Protein AF-A0A1H7H1G5-F1 (afdb_monomer)

Solvent-accessible surface area (backbone atoms only — not comparable to full-atom values): 7512 Å² total; per-residue (Å²): 141,80,84,81,82,81,81,78,81,77,78,74,80,77,71,72,77,59,73,49,78,44,81,43,98,86,69,32,36,38,40,36,40,59,45,79,79,44,77,37,79,93,79,33,33,37,31,31,43,36,41,40,36,36,30,47,89,89,38,82,76,48,77,49,80,44,82,47,77,47,74,65,71,54,74,68,54,49,49,51,52,43,46,74,77,41,35,37,82,74,43,68,20,21,70,87,36,86,90,32,69,72,86,60,93,87,57,50,78,43,81,47,67,43,82,49,78,77,83,128

Structure (mmCIF, N/CA/C/O backbone):
data_AF-A0A1H7H1G5-F1
#
_entry.id   AF-A0A1H7H1G5-F1
#
loop_
_atom_site.group_PDB
_atom_site.id
_atom_site.type_symbol
_atom_site.label_atom_id
_atom_site.label_alt_id
_atom_site.label_comp_id
_atom_site.label_asym_id
_atom_site.label_entity_id
_atom_site.label_seq_id
_atom_site.pdbx_PDB_ins_code
_atom_site.Cartn_x
_atom_site.Cartn_y
_atom_site.Cartn_z
_atom_site.occupancy
_atom_site.B_iso_or_equiv
_atom_site.auth_seq_id
_atom_site.auth_comp_id
_atom_site.auth_asym_id
_atom_site.auth_atom_id
_atom_site.pdbx_PDB_model_num
ATOM 1 N N . MET A 1 1 ? 44.758 -15.026 23.149 1.00 35.44 1 MET A N 1
ATOM 2 C CA . MET A 1 1 ? 43.564 -15.691 22.587 1.00 35.44 1 MET A CA 1
ATOM 3 C C . MET A 1 1 ? 42.361 -14.881 23.023 1.00 35.44 1 MET A C 1
ATOM 5 O O . MET A 1 1 ? 41.906 -15.026 24.146 1.00 35.44 1 MET A O 1
ATOM 9 N N . SER A 1 2 ? 41.948 -13.935 22.190 1.00 31.39 2 SER A N 1
ATOM 10 C CA . SER A 1 2 ? 40.874 -12.982 22.473 1.00 31.39 2 SER A CA 1
ATOM 11 C C . SER A 1 2 ? 39.742 -13.291 21.501 1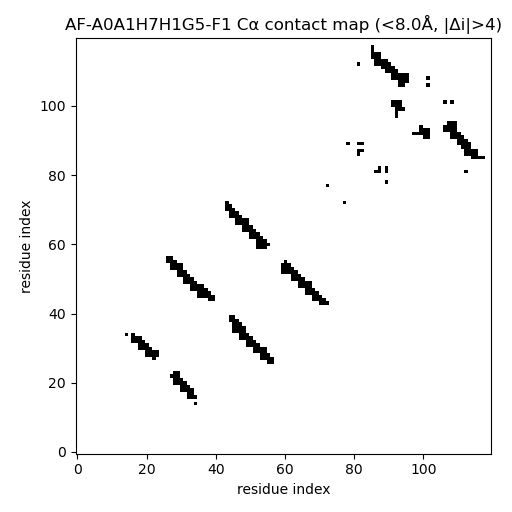.00 31.39 2 SER A C 1
ATOM 13 O O . SER A 1 2 ? 39.915 -13.134 20.295 1.00 31.39 2 SER A O 1
ATOM 15 N N . CYS A 1 3 ? 38.618 -13.794 22.011 1.00 28.00 3 CYS A N 1
ATOM 16 C CA . CYS A 1 3 ? 37.405 -13.965 21.217 1.00 28.00 3 CYS A CA 1
ATOM 17 C C . CYS A 1 3 ? 36.921 -12.592 20.729 1.00 28.00 3 CYS A C 1
ATOM 19 O O . CYS A 1 3 ? 36.768 -11.695 21.561 1.00 28.00 3 CYS A O 1
ATOM 21 N N . PRO A 1 4 ? 36.635 -12.400 19.433 1.00 39.47 4 PRO A N 1
ATOM 22 C CA . PRO A 1 4 ? 35.903 -11.227 19.001 1.00 39.47 4 PRO A CA 1
ATOM 23 C C . PRO A 1 4 ? 34.413 -11.483 19.248 1.00 39.47 4 PRO A C 1
ATOM 25 O O . PRO A 1 4 ? 33.820 -12.393 18.670 1.00 39.47 4 PRO A O 1
ATOM 28 N N . CYS A 1 5 ? 33.801 -10.694 20.132 1.00 32.78 5 CYS A N 1
ATOM 29 C CA . CYS A 1 5 ? 32.349 -10.634 20.245 1.00 32.78 5 CYS A CA 1
ATOM 30 C C . CYS A 1 5 ? 31.785 -10.082 18.930 1.00 32.78 5 CYS A C 1
ATOM 32 O O . CYS A 1 5 ? 31.988 -8.916 18.597 1.00 32.78 5 CYS A O 1
ATOM 34 N N . SER A 1 6 ? 31.079 -10.923 18.181 1.00 36.69 6 SER A N 1
ATOM 35 C CA . SER A 1 6 ? 30.256 -10.511 17.050 1.00 36.69 6 SER A CA 1
ATOM 36 C C . SER A 1 6 ? 29.114 -9.631 17.557 1.00 36.69 6 SER A C 1
ATOM 38 O O . SER A 1 6 ? 28.189 -10.118 18.210 1.00 36.69 6 SER A O 1
ATOM 40 N N . VAL A 1 7 ? 29.177 -8.332 17.271 1.00 36.03 7 VAL A N 1
ATOM 41 C CA . VAL A 1 7 ? 28.057 -7.412 17.485 1.00 36.03 7 VAL A CA 1
ATOM 42 C C . VAL A 1 7 ? 27.013 -7.713 16.412 1.00 36.03 7 VAL A C 1
ATOM 44 O O . VAL A 1 7 ? 27.157 -7.308 15.263 1.00 36.03 7 VAL A O 1
ATOM 47 N N . SER A 1 8 ? 25.971 -8.460 16.778 1.00 34.75 8 SER A N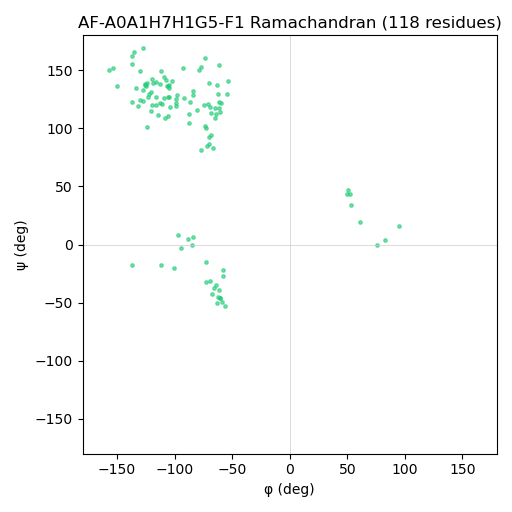 1
ATOM 48 C CA . SER A 1 8 ? 24.750 -8.527 15.977 1.00 34.75 8 SER A CA 1
ATOM 49 C C . SER A 1 8 ? 24.008 -7.206 16.154 1.00 34.75 8 SER A C 1
ATOM 51 O O . SER A 1 8 ? 23.404 -6.955 17.198 1.00 34.75 8 SER A O 1
ATOM 53 N N . SER A 1 9 ? 24.098 -6.319 15.165 1.00 31.91 9 SER A N 1
ATOM 54 C CA . SER A 1 9 ? 23.274 -5.115 15.122 1.00 31.91 9 SER A CA 1
ATOM 55 C C . SER A 1 9 ? 21.866 -5.490 14.661 1.00 31.91 9 SER A C 1
ATOM 57 O O . SER A 1 9 ? 21.513 -5.312 13.495 1.00 31.91 9 SER A O 1
ATOM 59 N N . ASN A 1 10 ? 21.042 -5.994 15.580 1.00 34.50 10 ASN A N 1
ATOM 60 C CA . ASN A 1 10 ? 19.597 -5.891 15.413 1.00 34.50 10 ASN A CA 1
ATOM 61 C C . ASN A 1 10 ? 19.242 -4.415 15.599 1.00 34.50 10 ASN A C 1
ATOM 63 O O . ASN A 1 10 ? 19.047 -3.948 16.719 1.00 34.50 10 ASN A O 1
ATOM 67 N N . VAL A 1 11 ? 19.207 -3.665 14.497 1.00 33.62 11 VAL A N 1
ATOM 68 C CA . VAL A 1 11 ? 18.595 -2.336 14.482 1.00 33.62 11 VAL A CA 1
ATOM 69 C C . VAL A 1 11 ? 17.090 -2.559 14.563 1.00 33.62 11 VAL A C 1
ATOM 71 O O . VAL A 1 11 ? 16.391 -2.649 13.559 1.00 33.62 11 VAL A O 1
ATOM 74 N N . SER A 1 12 ? 16.586 -2.707 15.783 1.00 34.78 12 SER A N 1
ATOM 75 C CA . SER A 1 12 ? 15.171 -2.542 16.065 1.00 34.78 12 SER A CA 1
ATOM 76 C C . SER A 1 12 ? 14.848 -1.066 15.867 1.00 34.78 12 SER A C 1
ATOM 78 O O . SER A 1 12 ? 15.019 -0.246 16.768 1.00 34.78 12 SER A O 1
ATOM 80 N N . VAL A 1 13 ? 14.393 -0.713 14.664 1.00 43.69 13 VAL A N 1
ATOM 81 C CA . VAL A 1 13 ? 13.712 0.562 14.430 1.00 43.69 13 VAL A CA 1
ATOM 82 C C . VAL A 1 13 ? 12.398 0.487 15.204 1.00 43.69 13 VAL A C 1
ATOM 84 O O . VAL A 1 13 ? 11.365 0.086 14.678 1.00 43.69 13 VAL A O 1
ATOM 87 N N . GLN A 1 14 ? 12.442 0.786 16.502 1.00 41.84 14 GLN A N 1
ATOM 88 C CA . GLN A 1 14 ? 11.240 1.024 17.287 1.00 41.84 14 GLN A CA 1
ATOM 89 C C . GLN A 1 14 ? 10.664 2.356 16.813 1.00 41.84 14 GLN A C 1
ATOM 91 O O . GLN A 1 14 ? 10.986 3.418 17.339 1.00 41.84 14 GLN A O 1
ATOM 96 N N . SER A 1 15 ? 9.848 2.308 15.762 1.00 48.28 15 SER A N 1
ATOM 97 C CA . SER A 1 15 ? 8.984 3.424 15.403 1.00 48.28 15 SER A CA 1
ATOM 98 C C . SER A 1 15 ? 8.028 3.667 16.570 1.00 48.28 15 SER A C 1
ATOM 100 O O . SER A 1 15 ? 7.318 2.747 16.982 1.00 48.28 15 SER A O 1
ATOM 102 N N . LEU A 1 16 ? 8.024 4.885 17.117 1.00 46.31 16 LEU A N 1
ATOM 103 C CA . LEU A 1 16 ? 7.015 5.307 18.089 1.00 46.31 16 LEU A CA 1
ATOM 104 C C . LEU A 1 16 ? 5.617 5.069 17.492 1.00 46.31 16 LEU A C 1
ATOM 106 O O . LEU A 1 16 ? 5.445 5.294 16.289 1.00 46.31 16 LEU A O 1
ATOM 110 N N . PRO A 1 17 ? 4.629 4.616 18.285 1.00 53.34 17 PRO A N 1
ATOM 111 C CA . PRO A 1 17 ? 3.282 4.411 17.779 1.00 53.34 17 PRO A CA 1
ATOM 112 C C . PRO A 1 17 ? 2.749 5.754 17.277 1.00 53.34 17 PRO A C 1
ATOM 114 O O . PRO A 1 17 ? 2.606 6.717 18.032 1.00 53.34 17 PRO A O 1
ATOM 117 N N . HIS A 1 18 ? 2.538 5.837 15.967 1.00 57.25 18 HIS A N 1
ATOM 118 C CA . HIS A 1 18 ? 1.947 6.999 15.331 1.00 57.25 18 HIS A CA 1
ATOM 119 C C . HIS A 1 18 ? 0.435 6.806 15.359 1.00 57.25 18 HIS A C 1
ATOM 121 O O . HIS A 1 18 ? -0.103 5.976 14.626 1.00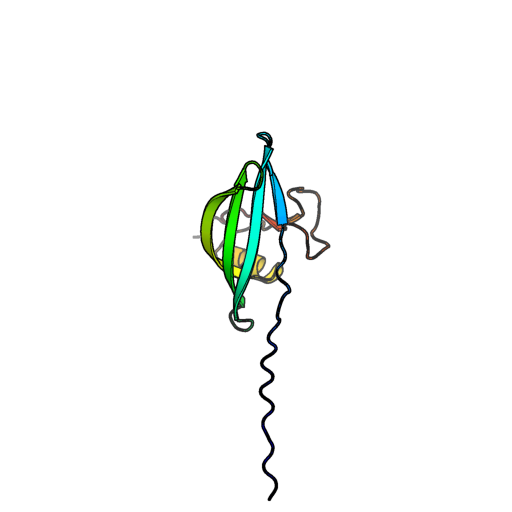 57.25 18 HIS A O 1
ATOM 127 N N . TRP A 1 19 ? -0.217 7.531 16.260 1.00 68.31 19 TRP A N 1
ATOM 128 C CA . TRP A 1 19 ? -1.666 7.565 16.378 1.00 68.31 19 TRP A CA 1
ATOM 129 C C . TRP A 1 19 ? -2.194 8.633 15.435 1.00 68.31 19 TRP A C 1
ATOM 131 O O . TRP A 1 19 ? -1.787 9.791 15.530 1.00 68.31 19 TRP A O 1
ATOM 141 N N . ASN A 1 20 ? -3.079 8.237 14.527 1.00 81.00 20 ASN A N 1
ATOM 142 C CA . ASN A 1 20 ? -3.825 9.177 13.704 1.00 81.00 20 ASN A CA 1
ATOM 143 C C . ASN A 1 20 ? -5.290 9.152 14.110 1.00 81.00 20 ASN A C 1
ATOM 145 O O . ASN A 1 20 ? -5.944 8.112 14.000 1.00 81.00 20 ASN A O 1
ATOM 149 N N . ASP A 1 21 ? -5.783 10.314 14.526 1.00 89.12 21 ASP A N 1
ATOM 150 C CA . ASP A 1 21 ? -7.174 10.524 14.901 1.00 89.12 21 ASP A CA 1
ATOM 151 C C . ASP A 1 21 ? -7.918 11.159 13.727 1.00 89.12 21 ASP A C 1
ATOM 153 O O . ASP A 1 21 ? -7.565 12.236 13.243 1.00 89.12 21 ASP A O 1
ATOM 157 N N . ILE A 1 22 ? -8.969 10.490 13.268 1.00 92.69 22 ILE A N 1
ATOM 158 C CA . ILE A 1 22 ? -9.797 10.922 12.146 1.00 92.69 22 ILE A CA 1
ATOM 159 C C . ILE A 1 22 ? -11.200 11.199 12.671 1.00 92.69 22 ILE A C 1
ATOM 161 O O . ILE A 1 22 ? -11.870 10.308 13.193 1.00 92.69 22 ILE A O 1
ATOM 165 N N . GLN A 1 23 ? -11.653 12.438 12.505 1.00 94.38 23 GLN A N 1
ATOM 166 C CA . GLN A 1 23 ? -13.006 12.851 12.865 1.00 94.38 23 GLN A CA 1
ATOM 167 C C . GLN A 1 23 ? -13.976 12.525 11.729 1.00 94.38 23 GLN A C 1
ATOM 169 O O . GLN A 1 23 ? -13.744 12.897 10.576 1.00 94.38 23 GLN A O 1
ATOM 174 N N . LEU A 1 24 ? -15.071 11.838 12.049 1.00 93.81 24 LEU A N 1
ATOM 175 C CA . LEU A 1 24 ? -16.131 11.522 11.099 1.00 93.81 24 LEU A CA 1
ATOM 176 C C . LEU A 1 24 ? -17.239 12.589 11.136 1.00 93.81 24 LEU A C 1
ATOM 178 O O . LEU A 1 24 ? -17.502 13.171 12.191 1.00 93.81 24 LEU A O 1
ATOM 182 N N . PRO A 1 25 ? -17.970 12.815 10.025 1.00 94.56 25 PRO A N 1
ATOM 183 C CA . PRO A 1 25 ? -19.043 13.817 9.971 1.00 94.56 25 PRO A CA 1
ATOM 184 C C . PRO A 1 25 ? -20.171 13.617 10.993 1.00 94.56 25 PRO A C 1
ATOM 186 O O . PRO A 1 25 ? -20.899 14.553 11.304 1.00 94.56 25 PRO A O 1
ATOM 189 N N . ASN A 1 26 ? -20.339 12.398 11.507 1.00 93.25 26 ASN A N 1
ATOM 190 C CA . ASN A 1 26 ? -21.349 12.058 12.506 1.00 93.25 26 ASN A CA 1
ATOM 191 C C . ASN A 1 26 ? -20.872 12.252 13.962 1.00 93.25 26 ASN A C 1
ATOM 193 O O . ASN A 1 26 ? -21.605 11.883 14.876 1.00 93.25 26 ASN A O 1
ATOM 197 N N . GLY A 1 27 ? -19.666 12.792 14.180 1.00 93.50 27 GLY A N 1
ATOM 198 C CA . GLY A 1 27 ? -19.080 13.014 15.507 1.00 93.50 27 GLY A CA 1
ATOM 199 C C . GLY A 1 27 ? -18.388 11.792 16.120 1.00 93.50 27 GLY A C 1
ATOM 200 O O . GLY A 1 27 ? -17.932 11.862 17.260 1.00 93.50 27 GLY A O 1
ATOM 201 N N . ASP A 1 28 ? -18.305 10.675 15.391 1.00 96.31 28 ASP A N 1
ATOM 202 C CA . ASP A 1 28 ? -17.467 9.540 15.782 1.00 96.31 28 ASP A CA 1
ATOM 203 C C . ASP A 1 28 ? -15.983 9.843 15.475 1.00 96.31 28 ASP A C 1
ATOM 205 O O . ASP A 1 28 ? -15.669 10.557 14.521 1.00 96.31 28 ASP A O 1
ATOM 209 N N . THR A 1 29 ? -15.067 9.228 16.223 1.00 96.94 29 THR A N 1
ATOM 210 C CA . THR A 1 29 ? -13.616 9.286 15.965 1.00 96.94 29 THR A CA 1
ATOM 211 C C . THR A 1 29 ? -13.115 7.909 15.551 1.00 96.94 29 THR A C 1
ATOM 213 O O . THR A 1 29 ? -13.489 6.911 16.162 1.00 96.94 29 THR A O 1
ATOM 216 N N . ILE A 1 30 ? -12.239 7.837 14.552 1.00 96.25 30 ILE A N 1
ATOM 217 C CA . ILE A 1 30 ? -11.423 6.649 14.287 1.00 96.25 30 ILE A CA 1
ATOM 218 C C . ILE A 1 30 ? -10.000 6.937 14.748 1.00 96.25 30 ILE A C 1
ATOM 220 O O . ILE A 1 30 ? -9.419 7.927 14.316 1.00 96.25 30 ILE A O 1
ATOM 224 N N . THR A 1 31 ? -9.439 6.071 15.585 1.00 95.94 31 THR A N 1
ATOM 225 C CA . THR A 1 31 ? -8.005 6.068 15.881 1.00 95.94 31 THR A CA 1
ATOM 226 C C . THR A 1 31 ? -7.352 4.898 15.154 1.00 95.94 31 THR A C 1
ATOM 228 O O . THR A 1 31 ? -7.906 3.798 15.082 1.00 95.94 31 THR A O 1
ATOM 231 N N . MET A 1 32 ? -6.188 5.145 14.561 1.00 95.25 32 MET A N 1
ATOM 232 C CA . MET A 1 32 ? -5.392 4.123 13.886 1.00 95.25 32 MET A CA 1
ATOM 233 C C . MET A 1 32 ? -4.002 4.065 14.510 1.00 95.25 32 MET A C 1
ATOM 235 O O . MET A 1 32 ? -3.317 5.082 14.590 1.00 95.25 32 MET A O 1
ATOM 239 N N . GLU A 1 33 ? -3.574 2.860 14.872 1.00 94.88 33 GLU A N 1
ATOM 240 C CA . GLU A 1 33 ? -2.199 2.547 15.252 1.00 94.88 33 GLU A CA 1
ATOM 241 C C . GLU A 1 33 ? -1.639 1.503 14.280 1.00 94.88 33 GLU A C 1
ATOM 243 O O . GLU A 1 33 ? -2.328 0.551 13.913 1.00 94.88 33 GLU A O 1
ATOM 248 N N . SER A 1 34 ? -0.380 1.656 13.873 1.00 93.62 34 SER A N 1
ATOM 249 C CA . SER A 1 34 ? 0.327 0.662 13.064 1.00 93.62 34 SER A CA 1
ATOM 250 C C . SER A 1 34 ? 1.635 0.266 13.730 1.00 93.62 34 SER A C 1
ATOM 252 O O . SER A 1 34 ? 2.398 1.122 14.176 1.00 93.62 34 SER A O 1
ATOM 254 N N . LYS A 1 35 ? 1.925 -1.035 13.724 1.00 94.31 35 LYS A N 1
ATOM 255 C CA . LYS A 1 35 ? 3.185 -1.605 14.198 1.00 94.31 35 LYS A CA 1
ATOM 256 C C . LYS A 1 35 ? 3.788 -2.499 13.127 1.00 94.31 35 LYS A C 1
ATOM 258 O O . LYS A 1 35 ? 3.161 -3.471 12.716 1.00 94.31 35 LYS A O 1
ATOM 263 N N . ASP A 1 36 ? 5.017 -2.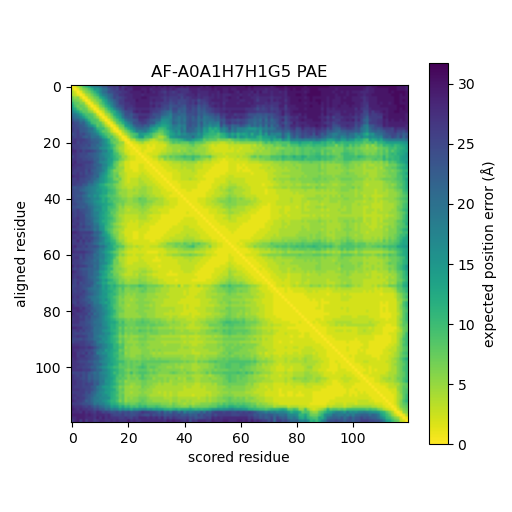213 12.715 1.00 95.19 36 ASP A N 1
ATOM 264 C CA . ASP A 1 36 ? 5.770 -3.118 11.848 1.00 95.19 36 ASP A CA 1
ATOM 265 C C . ASP A 1 36 ? 6.179 -4.360 12.664 1.00 95.19 36 ASP A C 1
ATOM 267 O O . ASP A 1 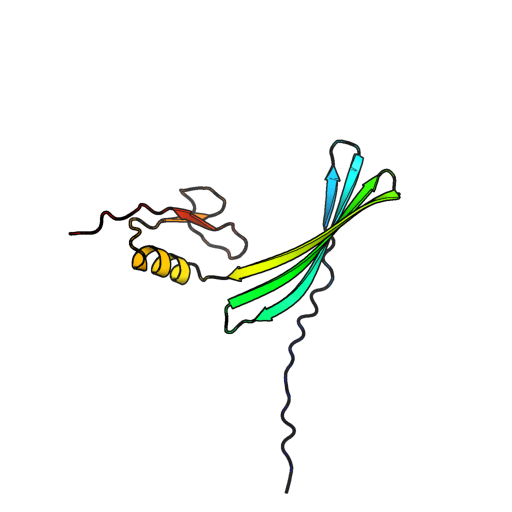36 ? 6.814 -4.254 13.717 1.00 95.19 36 ASP A O 1
ATOM 271 N N . ILE A 1 37 ? 5.745 -5.540 12.215 1.00 96.62 37 ILE A N 1
ATOM 272 C CA . ILE A 1 37 ? 6.046 -6.834 12.852 1.00 96.62 37 ILE A CA 1
ATOM 273 C C . ILE A 1 37 ? 7.167 -7.579 12.126 1.00 96.62 37 ILE A C 1
ATOM 275 O O . ILE A 1 37 ? 7.819 -8.433 12.720 1.00 96.62 37 ILE A O 1
ATOM 279 N N . GLU A 1 38 ? 7.418 -7.226 10.865 1.00 96.69 38 GLU A N 1
ATOM 280 C CA . GLU A 1 38 ? 8.503 -7.766 10.056 1.00 96.69 38 GLU A CA 1
ATOM 281 C C . GLU A 1 38 ? 8.972 -6.722 9.042 1.00 96.69 38 GLU A C 1
ATOM 283 O O . GLU A 1 38 ? 8.160 -6.065 8.389 1.00 96.69 38 GLU A O 1
ATOM 288 N N . VAL A 1 39 ? 10.288 -6.588 8.880 1.00 96.19 39 VAL A N 1
ATOM 289 C CA . VAL A 1 39 ? 10.904 -5.760 7.838 1.00 96.19 39 VAL A CA 1
ATOM 290 C C . VAL A 1 39 ? 12.060 -6.545 7.237 1.00 96.19 39 VAL A C 1
ATOM 292 O O . VAL A 1 39 ? 12.982 -6.944 7.948 1.00 96.19 39 VAL A O 1
ATOM 295 N N . ASN A 1 40 ? 12.024 -6.755 5.924 1.00 95.94 40 ASN A N 1
ATOM 296 C CA . ASN A 1 40 ? 13.056 -7.466 5.190 1.00 95.94 40 ASN A CA 1
ATOM 297 C C . ASN A 1 40 ? 13.602 -6.583 4.068 1.00 95.94 40 ASN A C 1
ATOM 299 O O . ASN A 1 40 ? 12.998 -6.448 3.004 1.00 95.94 40 ASN A O 1
ATOM 303 N N . MET A 1 41 ? 14.770 -5.990 4.313 1.00 92.25 41 MET A N 1
ATOM 304 C CA . MET A 1 41 ? 15.414 -5.081 3.362 1.00 92.25 41 MET A CA 1
ATOM 305 C C . MET A 1 41 ? 16.004 -5.815 2.154 1.00 92.25 41 MET A C 1
ATOM 307 O O . MET A 1 41 ? 15.991 -5.269 1.056 1.00 92.25 41 MET A O 1
ATOM 311 N N . LEU A 1 42 ? 16.484 -7.052 2.336 1.00 93.81 42 LEU A N 1
ATOM 312 C CA . LEU A 1 42 ? 17.068 -7.853 1.255 1.00 93.81 42 LEU A CA 1
ATOM 313 C C . LEU A 1 42 ? 16.007 -8.248 0.226 1.00 93.81 42 LEU A C 1
ATOM 315 O O . LEU A 1 42 ? 16.237 -8.178 -0.975 1.00 93.81 42 LEU A O 1
ATOM 319 N N . HIS A 1 43 ? 14.832 -8.643 0.711 1.00 94.06 43 HIS A N 1
ATOM 320 C CA . HIS A 1 43 ? 13.707 -9.033 -0.128 1.00 94.06 43 HIS A CA 1
ATOM 321 C C . HIS A 1 43 ? 12.691 -7.897 -0.335 1.00 94.06 43 HIS A C 1
ATOM 323 O O . HIS A 1 43 ? 11.640 -8.160 -0.912 1.00 94.06 43 HIS A O 1
ATOM 329 N N . GLN A 1 44 ? 12.994 -6.667 0.101 1.00 94.94 44 GLN A N 1
ATOM 330 C CA . GLN A 1 44 ? 12.219 -5.430 -0.095 1.00 94.94 44 GLN A CA 1
ATOM 331 C C . GLN A 1 44 ? 10.727 -5.520 0.276 1.00 94.94 44 GLN A C 1
ATOM 333 O O . GLN A 1 44 ? 9.854 -5.085 -0.478 1.00 94.94 44 GLN A O 1
ATOM 338 N N . TYR A 1 45 ? 10.403 -6.078 1.440 1.00 96.19 45 TYR A N 1
ATOM 339 C CA . TYR A 1 45 ? 9.029 -6.058 1.948 1.00 96.19 45 TYR A CA 1
ATOM 340 C C . TYR A 1 45 ? 8.967 -5.746 3.439 1.00 96.19 45 TYR A C 1
ATOM 342 O O . TYR A 1 45 ? 9.943 -5.898 4.176 1.00 96.19 45 TYR A O 1
ATOM 350 N N . LYS A 1 46 ? 7.779 -5.343 3.885 1.00 96.38 46 LYS A N 1
ATOM 351 C CA . LYS A 1 46 ? 7.431 -5.244 5.297 1.00 96.38 46 LYS A CA 1
ATOM 352 C C . LYS A 1 46 ? 6.040 -5.789 5.570 1.00 96.38 46 LYS A C 1
ATOM 354 O O . LYS A 1 46 ? 5.178 -5.788 4.691 1.00 96.38 46 LYS A O 1
ATOM 359 N N . VAL A 1 47 ? 5.824 -6.215 6.804 1.00 97.00 47 VAL A N 1
ATOM 360 C CA . VAL A 1 47 ? 4.524 -6.630 7.317 1.00 97.00 47 VAL A CA 1
ATOM 361 C C . VAL A 1 47 ? 4.202 -5.776 8.533 1.00 97.00 47 VAL A C 1
ATOM 363 O O . VAL A 1 47 ? 4.989 -5.693 9.477 1.00 97.00 47 VAL A O 1
ATOM 366 N N . SER A 1 48 ? 3.033 -5.151 8.506 1.00 96.25 48 SER A N 1
ATOM 367 C CA . SER A 1 48 ? 2.527 -4.277 9.557 1.00 96.25 48 SER A CA 1
ATOM 368 C C . SER A 1 48 ? 1.218 -4.834 10.109 1.00 96.25 48 SER A C 1
ATOM 370 O O . SER A 1 48 ? 0.387 -5.350 9.364 1.00 96.25 48 SER A O 1
ATOM 372 N N . LEU A 1 49 ? 1.021 -4.714 11.416 1.00 97.00 49 LEU A N 1
ATOM 373 C CA . LEU A 1 49 ? -0.258 -4.924 12.075 1.00 97.00 49 LEU A CA 1
ATOM 374 C C . LEU A 1 49 ? -0.895 -3.557 12.319 1.00 97.00 49 LEU A C 1
ATOM 376 O O . LEU A 1 49 ? -0.317 -2.723 13.017 1.00 97.00 49 LEU A O 1
ATOM 380 N N . ILE A 1 50 ? -2.063 -3.330 11.731 1.00 96.31 50 ILE A N 1
ATOM 381 C CA . ILE A 1 50 ? -2.814 -2.084 11.822 1.00 96.31 50 ILE A CA 1
ATOM 382 C C . ILE A 1 50 ? -4.050 -2.338 12.671 1.00 96.31 50 ILE A C 1
ATOM 384 O O . ILE A 1 50 ? -4.821 -3.257 12.401 1.00 96.31 50 ILE A O 1
ATOM 388 N N . ARG A 1 51 ? -4.228 -1.530 13.710 1.00 96.75 51 ARG A N 1
ATOM 389 C CA . ARG A 1 51 ? -5.379 -1.580 14.600 1.00 96.75 51 ARG A CA 1
ATOM 390 C C . ARG A 1 51 ? -6.198 -0.316 14.408 1.00 96.75 51 ARG A C 1
ATOM 392 O O . ARG A 1 51 ? -5.689 0.787 14.597 1.00 96.75 51 ARG A O 1
ATOM 399 N N . TYR A 1 52 ? -7.458 -0.501 14.048 1.00 96.75 52 TYR A N 1
ATOM 400 C CA . TYR A 1 52 ? -8.446 0.557 13.941 1.00 96.75 52 TYR A CA 1
ATOM 401 C C . TYR A 1 52 ? -9.393 0.476 15.125 1.00 96.75 52 TYR A C 1
ATOM 403 O O . TYR A 1 52 ? -9.892 -0.597 15.462 1.00 96.75 52 TYR A O 1
ATOM 411 N N . GLU A 1 53 ? -9.680 1.614 15.733 1.00 97.50 53 GLU A N 1
ATOM 412 C CA . GLU A 1 53 ? -10.668 1.730 16.794 1.00 97.50 53 GLU A CA 1
ATOM 413 C C . GLU A 1 53 ? -11.657 2.828 16.459 1.00 97.50 53 GLU A C 1
ATOM 415 O O . GLU A 1 53 ? -11.275 3.932 16.079 1.00 97.50 53 GLU A O 1
ATOM 420 N N . LYS A 1 54 ? -12.943 2.525 16.615 1.00 97.25 54 LYS A N 1
ATOM 421 C CA . LYS A 1 54 ? -14.018 3.489 16.431 1.00 97.25 54 LYS A CA 1
ATOM 422 C C . LYS A 1 54 ? -14.576 3.900 17.781 1.00 97.25 54 LYS A C 1
ATOM 424 O O . LYS A 1 54 ? -15.032 3.058 18.554 1.00 97.25 54 LYS A O 1
ATOM 429 N N . TRP A 1 55 ? -14.623 5.199 18.012 1.00 97.38 55 TRP A N 1
ATOM 430 C CA . TRP A 1 55 ? -15.080 5.821 19.241 1.00 97.38 55 TRP A CA 1
ATOM 431 C C . TRP A 1 55 ? -16.327 6.655 18.980 1.00 97.38 55 TRP A C 1
ATOM 433 O O . TRP A 1 55 ? -16.413 7.370 17.984 1.00 97.38 55 TRP A O 1
ATOM 443 N N . ARG A 1 56 ? -17.280 6.603 19.906 1.00 96.75 56 ARG A N 1
ATOM 444 C CA . ARG A 1 56 ? -18.471 7.453 19.921 1.00 96.75 56 ARG A CA 1
ATOM 445 C C . ARG A 1 56 ? -18.630 8.041 21.308 1.00 96.75 56 ARG A C 1
ATOM 447 O O . ARG A 1 56 ? -18.767 7.292 22.272 1.00 96.75 56 ARG A O 1
ATOM 454 N N . HIS A 1 57 ? -18.601 9.368 21.414 1.00 93.75 57 HIS A N 1
ATOM 455 C CA . HIS A 1 57 ? -18.711 10.075 22.697 1.00 93.75 57 HIS A CA 1
ATOM 456 C C . HIS A 1 57 ? -17.742 9.525 23.770 1.00 93.75 57 HIS A C 1
ATOM 458 O O . HIS A 1 57 ? -18.134 9.266 24.904 1.00 93.75 57 HIS A O 1
ATOM 464 N N . GLY A 1 58 ? -16.486 9.261 23.388 1.00 91.81 58 GLY A N 1
ATOM 465 C CA . GLY A 1 58 ? -15.457 8.708 24.283 1.00 91.81 58 GLY A CA 1
ATOM 466 C C . GLY A 1 58 ? -15.584 7.210 24.598 1.00 91.81 58 GLY A C 1
ATOM 467 O O . GLY A 1 58 ? -14.742 6.669 25.305 1.00 91.81 58 GLY A O 1
ATOM 468 N N . THR A 1 59 ? -16.595 6.521 24.063 1.00 96.75 59 THR A N 1
ATOM 469 C CA . THR A 1 59 ? -16.770 5.070 24.225 1.00 96.75 59 THR A CA 1
ATOM 470 C C . THR A 1 59 ? -16.234 4.334 23.004 1.00 96.75 59 THR A C 1
ATOM 472 O O . THR A 1 59 ? -16.623 4.653 21.880 1.00 96.75 59 THR A O 1
ATOM 475 N N . LEU A 1 60 ? -15.379 3.332 23.215 1.00 97.19 60 LEU A N 1
ATOM 476 C CA . LEU A 1 60 ?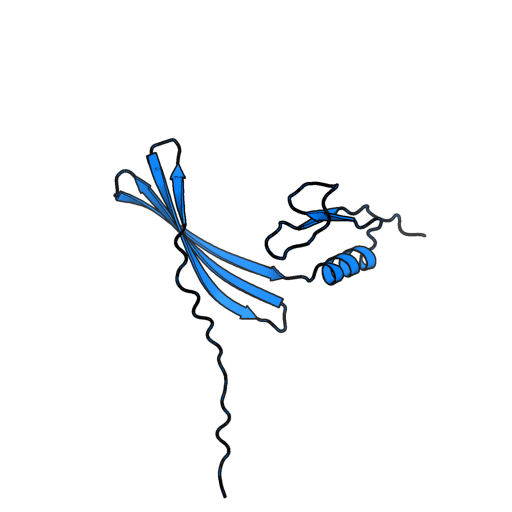 -14.937 2.415 22.164 1.00 97.19 60 LEU A CA 1
ATOM 477 C C . LEU A 1 60 ? -16.111 1.524 21.739 1.00 97.19 60 LEU A C 1
ATOM 479 O O . LEU A 1 60 ? -16.646 0.776 22.555 1.00 97.19 60 LEU A O 1
ATOM 483 N N . ILE A 1 61 ? -16.517 1.608 20.472 1.00 97.75 61 ILE A N 1
ATOM 484 C CA . ILE A 1 61 ? -17.671 0.869 19.934 1.00 97.75 61 ILE A CA 1
ATOM 485 C C . ILE A 1 61 ? -17.291 -0.217 18.926 1.00 97.75 61 ILE A C 1
ATOM 487 O O . ILE A 1 61 ? -18.111 -1.092 18.655 1.00 97.75 61 ILE A O 1
ATOM 491 N N . ALA A 1 62 ? -16.084 -0.173 18.357 1.00 97.81 62 ALA A N 1
ATOM 492 C CA . ALA A 1 62 ? -15.577 -1.223 17.478 1.00 97.81 62 ALA A CA 1
ATOM 493 C C . ALA A 1 62 ? -14.047 -1.216 17.422 1.00 97.81 62 ALA A C 1
ATOM 495 O O . ALA A 1 62 ? -13.428 -0.154 17.493 1.00 97.81 62 ALA A O 1
ATOM 496 N N . THR A 1 63 ? -13.471 -2.398 17.212 1.00 97.69 63 THR A N 1
ATOM 497 C CA . THR A 1 63 ? -12.042 -2.587 16.956 1.00 97.69 63 THR A CA 1
ATOM 498 C C . THR A 1 63 ? -11.868 -3.537 15.780 1.00 97.69 63 THR A C 1
ATOM 500 O O . THR A 1 63 ? -12.509 -4.586 15.732 1.00 97.69 63 THR A O 1
ATOM 503 N N . GLU A 1 64 ? -10.981 -3.184 14.858 1.00 97.62 64 GLU A N 1
ATOM 504 C CA . GLU A 1 64 ? -10.566 -4.031 13.745 1.00 97.62 64 GLU A CA 1
ATOM 505 C C . GLU A 1 64 ? -9.043 -4.163 13.743 1.00 97.62 64 GLU A C 1
ATOM 507 O O . GLU A 1 64 ? -8.320 -3.194 13.975 1.00 97.62 64 GLU A O 1
ATOM 512 N N . LEU A 1 65 ? -8.558 -5.379 13.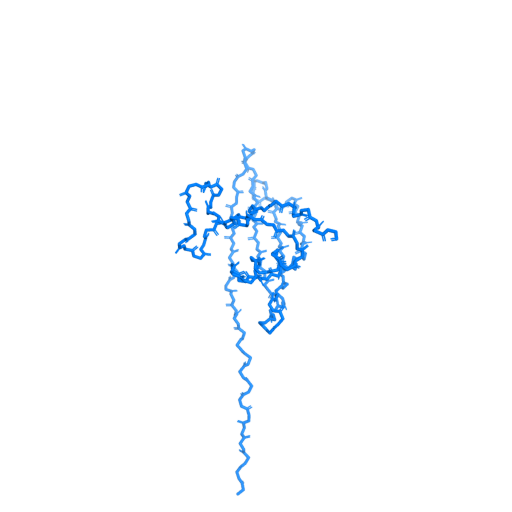498 1.00 97.00 65 LEU A N 1
ATOM 513 C CA . LEU A 1 65 ? -7.139 -5.682 13.406 1.00 97.00 65 LEU A CA 1
ATOM 514 C C . LEU A 1 65 ? -6.838 -6.242 12.018 1.00 97.00 65 LEU A C 1
ATOM 516 O O . LEU A 1 65 ? -7.362 -7.289 11.641 1.00 97.00 65 LEU A O 1
ATOM 520 N N . GLN A 1 66 ? -5.969 -5.561 11.283 1.00 96.88 66 GLN A N 1
ATOM 521 C CA . GLN A 1 66 ? -5.591 -5.908 9.923 1.00 96.88 66 GLN A CA 1
ATOM 522 C C . GLN A 1 66 ? -4.089 -6.172 9.843 1.00 96.88 66 GLN A C 1
ATOM 524 O O . GLN A 1 66 ? -3.276 -5.359 10.276 1.00 96.88 66 GLN A O 1
ATOM 529 N N . GLN A 1 67 ? -3.704 -7.284 9.222 1.00 96.56 67 GLN A N 1
ATOM 530 C CA . GLN A 1 67 ? -2.323 -7.513 8.810 1.00 96.56 67 GLN A CA 1
ATOM 531 C C . GLN A 1 67 ? -2.132 -7.017 7.373 1.00 96.56 67 GLN A C 1
ATOM 533 O O . GLN A 1 67 ? -2.859 -7.421 6.465 1.00 96.56 67 GLN A O 1
ATOM 538 N N . LEU A 1 68 ? -1.145 -6.150 7.162 1.00 96.19 68 LEU A N 1
ATOM 539 C CA . LEU A 1 68 ? -0.816 -5.563 5.869 1.00 96.19 68 LEU A CA 1
ATOM 540 C C . LEU A 1 68 ? 0.620 -5.923 5.480 1.00 96.19 68 LEU A C 1
ATOM 542 O O . LEU A 1 68 ? 1.568 -5.484 6.124 1.00 96.19 68 LEU A O 1
ATOM 546 N N . ALA A 1 69 ? 0.781 -6.690 4.402 1.00 95.94 69 ALA A N 1
ATOM 547 C CA . ALA A 1 69 ? 2.079 -6.952 3.787 1.00 95.94 69 ALA A CA 1
ATOM 548 C C . ALA A 1 69 ? 2.271 -6.031 2.574 1.00 95.94 69 ALA A C 1
ATOM 550 O O . ALA A 1 69 ? 1.431 -6.004 1.675 1.00 95.94 69 ALA A O 1
ATOM 551 N N . LEU A 1 70 ? 3.370 -5.279 2.547 1.00 94.88 70 LEU A N 1
ATOM 552 C CA . LEU A 1 70 ? 3.709 -4.357 1.464 1.00 94.88 70 LEU A CA 1
ATOM 553 C C . LEU A 1 70 ? 5.092 -4.668 0.913 1.00 94.88 70 LEU A C 1
ATOM 555 O O . LEU A 1 70 ? 6.046 -4.844 1.669 1.00 94.88 70 LEU A O 1
ATOM 559 N N . ARG A 1 71 ? 5.197 -4.662 -0.415 1.00 94.25 71 ARG A N 1
ATOM 560 C CA . ARG A 1 71 ? 6.466 -4.730 -1.135 1.00 94.25 71 ARG A CA 1
ATOM 561 C C . ARG A 1 71 ? 6.842 -3.344 -1.643 1.00 94.25 71 ARG A C 1
ATOM 563 O O . ARG A 1 71 ? 5.973 -2.595 -2.088 1.00 94.25 71 ARG A O 1
ATOM 570 N N . TRP A 1 72 ? 8.122 -3.011 -1.573 1.00 89.69 72 TRP A N 1
ATOM 571 C CA . TRP A 1 72 ? 8.657 -1.768 -2.114 1.00 89.69 72 TRP A CA 1
ATOM 572 C C . TRP A 1 72 ? 9.428 -2.057 -3.388 1.00 89.69 72 TRP A C 1
ATOM 574 O O . TRP A 1 72 ? 10.218 -2.994 -3.437 1.00 89.69 72 TRP A O 1
ATOM 584 N N . TYR A 1 73 ? 9.210 -1.220 -4.390 1.00 92.06 73 TYR A N 1
ATOM 585 C CA . TYR A 1 73 ? 9.988 -1.211 -5.616 1.00 92.06 73 TYR A CA 1
ATOM 586 C C . TYR A 1 73 ? 10.563 0.184 -5.804 1.00 92.06 73 TYR A C 1
ATOM 588 O O . TYR A 1 73 ? 9.874 1.181 -5.560 1.00 92.06 73 TYR A O 1
ATOM 596 N N . GLY A 1 74 ? 11.819 0.260 -6.241 1.00 91.88 74 GLY A N 1
ATOM 597 C CA . GLY A 1 74 ? 12.355 1.516 -6.754 1.00 91.88 74 GLY A CA 1
ATOM 598 C C . GLY A 1 74 ? 11.568 1.974 -7.987 1.00 91.88 74 GLY A C 1
ATOM 599 O O . GLY A 1 74 ? 10.996 1.152 -8.701 1.00 91.88 74 GLY A O 1
ATOM 600 N N . VAL A 1 75 ? 11.554 3.281 -8.269 1.00 94.00 75 VAL A N 1
ATOM 601 C CA . VAL A 1 75 ? 10.841 3.816 -9.446 1.00 94.00 75 VAL A CA 1
ATOM 602 C C . VAL A 1 75 ? 11.367 3.195 -10.740 1.00 94.00 75 VAL A C 1
ATOM 604 O O . VAL A 1 75 ? 10.590 2.661 -11.530 1.00 94.00 75 VAL A O 1
ATOM 607 N N . GLU A 1 76 ? 12.689 3.185 -10.910 1.00 94.88 76 GLU A N 1
ATOM 608 C CA . GLU A 1 76 ? 13.328 2.579 -12.083 1.00 94.88 76 GLU A CA 1
ATOM 609 C C . GLU A 1 76 ? 13.204 1.052 -12.092 1.00 94.88 76 GLU A C 1
ATOM 611 O O . GLU A 1 76 ? 13.075 0.446 -13.148 1.00 94.88 76 GLU A O 1
ATOM 616 N N . GLU A 1 77 ? 13.178 0.418 -10.919 1.00 95.06 77 GLU A N 1
ATOM 617 C CA . GLU A 1 77 ? 12.974 -1.028 -10.808 1.00 95.06 77 GLU A CA 1
ATOM 618 C C . GLU A 1 77 ? 11.591 -1.432 -11.328 1.00 95.06 77 GLU A C 1
ATOM 620 O O . GLU A 1 77 ? 11.483 -2.313 -12.179 1.00 95.06 77 GLU A O 1
ATOM 625 N N . LEU A 1 78 ? 10.533 -0.755 -10.871 1.00 95.56 78 LEU A N 1
ATOM 626 C CA . LEU A 1 78 ? 9.179 -1.042 -11.334 1.00 95.56 78 LEU A CA 1
ATOM 627 C C . LEU A 1 78 ? 9.004 -0.703 -12.821 1.00 95.56 78 LEU A C 1
ATOM 629 O O . LEU A 1 78 ? 8.349 -1.461 -13.535 1.00 95.56 78 LEU A O 1
ATOM 633 N N . ARG A 1 79 ? 9.629 0.381 -13.305 1.00 96.31 79 ARG A N 1
ATOM 634 C CA . ARG A 1 79 ? 9.682 0.714 -14.738 1.00 96.31 79 ARG A CA 1
ATOM 635 C C . ARG A 1 79 ? 10.276 -0.437 -15.552 1.00 96.31 79 ARG A C 1
ATOM 637 O O . ARG A 1 79 ? 9.627 -0.909 -16.481 1.00 96.31 79 ARG A O 1
ATOM 644 N N . MET A 1 80 ? 11.461 -0.919 -15.176 1.00 96.12 80 MET A N 1
ATOM 645 C CA . MET A 1 80 ? 12.129 -2.017 -15.881 1.00 96.12 80 MET A CA 1
ATOM 646 C C . MET A 1 80 ? 11.299 -3.303 -15.860 1.00 96.12 80 MET A C 1
ATOM 648 O O . MET A 1 80 ? 11.227 -3.997 -16.870 1.00 96.12 80 MET A O 1
ATOM 652 N N . ILE A 1 81 ? 10.634 -3.617 -14.742 1.00 95.81 81 ILE A N 1
ATOM 653 C CA . ILE A 1 81 ? 9.735 -4.778 -14.661 1.00 95.81 81 ILE A CA 1
ATOM 654 C C . ILE A 1 81 ? 8.592 -4.648 -15.674 1.00 95.81 81 ILE A C 1
ATOM 656 O O . ILE A 1 81 ? 8.308 -5.612 -16.384 1.00 95.81 81 ILE A O 1
ATOM 660 N N . LEU A 1 82 ? 7.949 -3.478 -15.761 1.00 95.94 82 LEU A N 1
ATOM 661 C CA . LEU A 1 82 ? 6.863 -3.229 -16.715 1.00 95.94 82 LEU A CA 1
ATOM 662 C C . LEU A 1 82 ? 7.339 -3.402 -18.163 1.00 95.94 82 LEU A C 1
ATOM 664 O O . LEU A 1 82 ? 6.686 -4.094 -18.945 1.00 95.94 82 LEU A O 1
ATOM 668 N N . GLU A 1 83 ? 8.494 -2.834 -18.501 1.00 95.25 83 GLU A N 1
ATOM 669 C CA . GLU A 1 83 ? 9.101 -2.970 -19.828 1.00 95.25 83 GLU A CA 1
ATOM 670 C C . GLU A 1 83 ? 9.439 -4.437 -20.143 1.00 95.25 83 GLU A C 1
ATOM 672 O O . GLU A 1 83 ? 9.085 -4.953 -21.204 1.00 95.25 83 GLU A O 1
ATOM 677 N N . GLN A 1 84 ? 10.042 -5.155 -19.191 1.00 95.69 84 GLN A N 1
ATOM 678 C CA . GLN A 1 84 ? 10.441 -6.553 -19.358 1.00 95.69 84 GLN A CA 1
ATOM 679 C C . GLN A 1 84 ? 9.248 -7.497 -19.569 1.00 95.69 84 GLN A C 1
ATOM 681 O O . GLN A 1 84 ? 9.362 -8.467 -20.320 1.00 95.69 84 GLN A O 1
ATOM 686 N N . ILE A 1 85 ? 8.101 -7.237 -18.934 1.00 95.19 85 ILE A N 1
ATOM 687 C CA . ILE A 1 85 ? 6.882 -8.044 -19.129 1.00 95.19 85 ILE A CA 1
ATOM 688 C C . ILE A 1 85 ? 6.062 -7.607 -20.358 1.00 95.19 85 ILE A C 1
ATOM 690 O O . ILE A 1 85 ? 4.978 -8.144 -20.594 1.00 95.19 85 ILE A O 1
ATOM 694 N N . GLY A 1 86 ? 6.581 -6.670 -21.161 1.00 95.25 86 GLY A N 1
ATOM 695 C CA . GLY A 1 86 ? 6.034 -6.293 -22.464 1.00 95.25 86 GLY A CA 1
ATOM 696 C C . GLY A 1 86 ? 5.097 -5.086 -22.455 1.00 95.25 86 GLY A C 1
ATOM 697 O O . GLY A 1 86 ? 4.356 -4.896 -23.422 1.00 95.25 86 GLY A O 1
ATOM 698 N N . PHE A 1 87 ? 5.088 -4.273 -21.396 1.00 97.00 87 PHE A N 1
ATOM 699 C CA . PHE A 1 87 ? 4.479 -2.947 -21.473 1.00 97.00 87 PHE A CA 1
ATOM 700 C C . PHE A 1 87 ? 5.413 -1.962 -22.180 1.00 97.00 87 PHE A C 1
ATOM 702 O O . PHE A 1 87 ? 6.633 -2.083 -22.132 1.00 97.00 87 PHE A O 1
ATOM 709 N N . ILE A 1 88 ? 4.816 -0.979 -22.842 1.00 95.88 88 ILE A N 1
ATOM 710 C CA . ILE A 1 88 ? 5.498 0.102 -23.552 1.00 95.88 88 ILE A CA 1
ATOM 711 C C . ILE A 1 88 ? 4.954 1.453 -23.082 1.00 95.88 88 ILE A C 1
ATOM 713 O O . ILE A 1 88 ? 3.939 1.510 -22.380 1.00 95.88 88 ILE A O 1
ATOM 717 N N . ASP A 1 89 ? 5.632 2.532 -23.480 1.00 95.62 89 ASP A N 1
ATOM 718 C CA . ASP A 1 89 ? 5.259 3.914 -23.156 1.00 95.62 89 ASP A CA 1
ATOM 719 C C . ASP A 1 89 ? 5.050 4.128 -21.647 1.00 95.62 89 ASP A C 1
ATOM 721 O O . ASP A 1 89 ? 4.074 4.738 -21.210 1.00 95.62 89 ASP A O 1
ATOM 725 N N . VAL A 1 90 ? 5.958 3.573 -20.833 1.00 96.06 90 VAL A N 1
ATOM 726 C CA . VAL A 1 90 ? 5.869 3.665 -19.373 1.00 96.06 90 VAL A CA 1
ATOM 727 C C . VAL A 1 90 ? 6.116 5.109 -18.936 1.00 96.06 90 VAL A C 1
ATOM 729 O O . VAL A 1 90 ? 7.229 5.634 -19.032 1.00 96.06 90 VAL A O 1
ATOM 732 N N . VAL A 1 91 ? 5.084 5.746 -18.397 1.00 96.50 91 VAL A N 1
ATOM 733 C CA . VAL A 1 91 ? 5.140 7.087 -17.811 1.00 96.50 91 VAL A CA 1
ATOM 734 C C . VAL A 1 91 ? 5.005 7.003 -16.299 1.00 96.50 91 VAL A C 1
ATOM 736 O O . VAL A 1 91 ? 4.275 6.166 -15.767 1.00 96.50 91 VAL A O 1
ATOM 739 N N . VAL A 1 92 ? 5.715 7.886 -15.600 1.00 97.12 92 VAL A N 1
ATOM 740 C CA . VAL A 1 92 ? 5.635 8.000 -14.144 1.00 97.12 92 VAL A CA 1
ATOM 741 C C . VAL A 1 92 ? 5.418 9.459 -13.790 1.00 97.12 92 VAL A C 1
ATOM 743 O O . VAL A 1 92 ? 6.212 10.313 -14.180 1.00 97.12 92 VAL A O 1
ATOM 746 N N . TYR A 1 93 ? 4.351 9.727 -13.049 1.00 97.00 93 TYR A N 1
ATOM 747 C CA . TYR A 1 93 ? 3.987 11.063 -12.587 1.00 97.00 93 TYR A CA 1
ATOM 748 C C . TYR A 1 93 ? 3.587 11.037 -11.10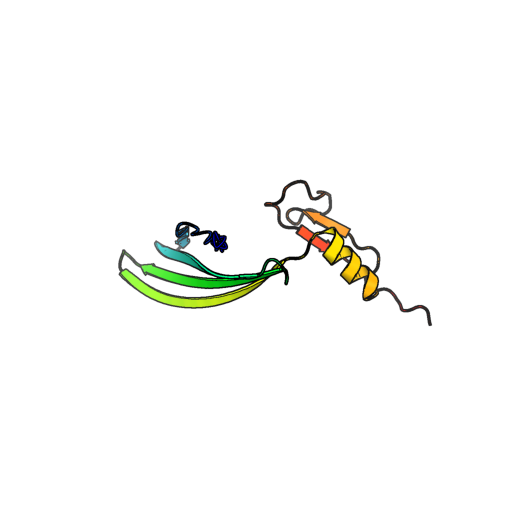8 1.00 97.00 93 TYR A C 1
ATOM 750 O O . TYR A 1 93 ? 3.407 9.968 -10.517 1.00 97.00 93 TYR A O 1
ATOM 758 N N . ALA A 1 94 ? 3.511 12.208 -10.481 1.00 97.62 94 ALA A N 1
ATOM 759 C CA . ALA A 1 94 ? 3.305 12.356 -9.046 1.00 97.62 94 ALA A CA 1
ATOM 760 C C . ALA A 1 94 ? 1.937 12.952 -8.701 1.00 97.62 94 ALA A C 1
ATOM 762 O O . ALA A 1 94 ? 1.377 13.753 -9.445 1.00 97.62 94 ALA A O 1
ATOM 763 N N . ASP A 1 95 ? 1.414 12.555 -7.541 1.00 96.50 95 ASP A N 1
ATOM 764 C CA . ASP A 1 95 ? 0.219 13.108 -6.894 1.00 96.50 95 ASP A CA 1
ATOM 765 C C . ASP A 1 95 ? -1.016 13.138 -7.808 1.00 96.50 95 ASP A C 1
ATOM 767 O O . ASP A 1 95 ? -1.861 14.024 -7.723 1.00 96.50 95 ASP A O 1
ATOM 771 N N . PHE A 1 96 ? -1.118 12.132 -8.683 1.00 96.44 96 PHE A N 1
ATOM 772 C CA . PHE A 1 96 ? -2.180 11.989 -9.682 1.00 96.44 96 PHE A CA 1
ATOM 773 C C . PHE A 1 96 ? -2.267 13.138 -10.705 1.00 96.44 96 PHE A C 1
ATOM 775 O O . PHE A 1 96 ? -3.283 13.267 -11.385 1.00 96.44 96 PHE A O 1
ATOM 782 N N . ASN A 1 97 ? -1.201 13.927 -10.868 1.00 96.88 97 ASN A N 1
ATOM 783 C CA . ASN A 1 97 ? -1.098 14.988 -11.866 1.00 96.88 97 ASN A CA 1
ATOM 784 C C . ASN A 1 97 ? -0.159 14.568 -13.020 1.00 96.88 97 ASN A C 1
ATOM 786 O O . ASN A 1 97 ? 1.048 14.479 -12.792 1.00 96.88 97 ASN A O 1
ATOM 790 N N . PRO A 1 98 ? -0.667 14.329 -14.247 1.00 95.44 98 PRO A N 1
ATOM 791 C CA . PRO A 1 98 ? 0.145 13.872 -15.382 1.00 95.44 98 PRO A CA 1
ATOM 792 C C . PRO A 1 98 ? 1.305 14.797 -15.770 1.00 95.44 98 PRO A C 1
ATOM 794 O O . PRO A 1 98 ? 2.314 14.316 -16.278 1.00 95.44 98 PRO A O 1
ATOM 797 N N . ASP A 1 99 ? 1.191 16.099 -15.498 1.00 96.56 99 ASP A N 1
ATOM 798 C CA . ASP A 1 99 ? 2.219 17.092 -15.836 1.00 96.56 99 ASP A CA 1
ATOM 799 C C . ASP A 1 99 ? 3.319 17.201 -14.764 1.00 96.56 99 ASP A C 1
ATOM 801 O O . ASP A 1 99 ? 4.252 17.999 -14.882 1.00 96.56 99 ASP A O 1
ATOM 805 N N . GLN A 1 100 ? 3.212 16.423 -13.683 1.00 96.94 100 GLN A N 1
ATOM 806 C CA . GLN A 1 100 ? 4.080 16.531 -12.520 1.00 96.94 100 GLN A CA 1
ATOM 807 C C . GLN A 1 100 ? 5.048 15.354 -12.428 1.00 96.94 100 GLN A C 1
ATOM 809 O O . GLN A 1 100 ? 4.682 14.242 -12.047 1.00 96.94 100 GLN A O 1
ATOM 814 N N . THR A 1 101 ? 6.326 15.620 -12.686 1.00 95.50 101 THR A N 1
ATOM 815 C CA . THR A 1 101 ? 7.394 14.635 -12.481 1.00 95.50 101 THR A CA 1
ATOM 816 C C . THR A 1 101 ? 7.628 14.378 -10.983 1.00 95.50 101 THR A C 1
ATOM 818 O O . THR A 1 101 ? 7.661 15.331 -10.193 1.00 95.50 101 THR A O 1
ATOM 821 N N . PRO A 1 102 ? 7.848 13.116 -10.566 1.00 95.75 102 PRO A N 1
ATOM 822 C CA . PRO A 1 102 ? 8.288 12.792 -9.214 1.00 95.75 102 PRO A CA 1
ATOM 823 C C . PRO A 1 102 ? 9.557 13.548 -8.820 1.00 95.75 102 PRO A C 1
ATOM 825 O O . PRO A 1 102 ? 10.550 13.534 -9.543 1.00 95.75 102 PRO A O 1
ATOM 828 N N . SER A 1 103 ? 9.538 14.189 -7.653 1.00 95.25 103 SER A N 1
ATOM 829 C CA . SER A 1 103 ? 10.697 14.935 -7.133 1.00 95.25 103 SER A CA 1
ATOM 830 C C . SER A 1 103 ? 10.953 14.716 -5.645 1.00 95.25 103 SER A C 1
ATOM 832 O O . SER A 1 103 ? 12.054 14.987 -5.165 1.00 95.25 103 SER A O 1
ATOM 834 N N . ARG A 1 104 ? 9.968 14.201 -4.904 1.00 94.56 104 ARG A N 1
ATOM 835 C CA . ARG A 1 1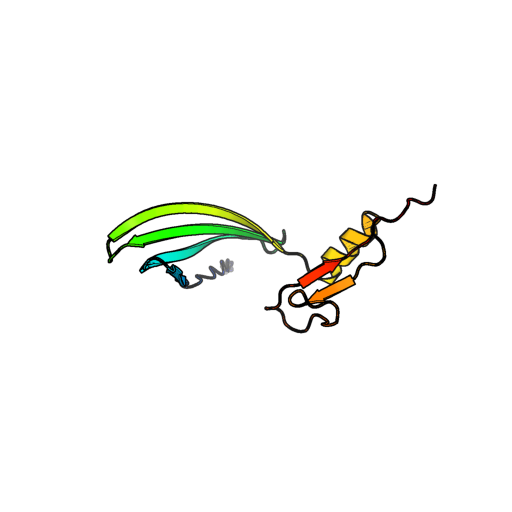04 ? 10.066 13.925 -3.470 1.00 94.56 104 ARG A CA 1
ATOM 836 C C . ARG A 1 104 ? 9.597 12.514 -3.152 1.00 94.56 104 ARG A C 1
ATOM 838 O O . ARG A 1 104 ? 8.697 11.981 -3.793 1.00 94.56 104 ARG A O 1
ATOM 845 N N . SER A 1 105 ? 10.188 11.932 -2.117 1.00 90.12 105 SER A N 1
ATOM 846 C CA . SER A 1 105 ? 9.913 10.560 -1.685 1.00 90.12 105 SER A CA 1
ATOM 847 C C . SER A 1 105 ? 8.556 10.366 -1.003 1.00 90.12 105 SER A C 1
ATOM 849 O O . SER A 1 105 ? 8.119 9.230 -0.854 1.00 90.12 105 SER A O 1
ATOM 851 N N . ASP A 1 106 ? 7.887 11.438 -0.576 1.00 91.62 106 ASP A N 1
ATOM 852 C CA . ASP A 1 106 ? 6.595 11.379 0.115 1.00 91.62 106 ASP A CA 1
ATOM 853 C C . ASP A 1 106 ? 5.379 11.536 -0.815 1.00 91.62 106 ASP A C 1
ATOM 855 O O . ASP A 1 106 ? 4.233 11.406 -0.373 1.00 91.62 106 ASP A O 1
ATOM 859 N N . GLN A 1 107 ? 5.623 11.764 -2.107 1.00 95.38 107 GLN A N 1
ATOM 860 C CA . GLN A 1 107 ? 4.588 11.871 -3.133 1.00 95.38 107 GLN A CA 1
ATOM 861 C C . GLN A 1 107 ? 3.983 10.512 -3.480 1.00 95.38 107 GLN A C 1
ATOM 863 O O . GLN A 1 107 ? 4.571 9.450 -3.257 1.00 95.38 107 GLN A O 1
ATOM 868 N N . LYS A 1 108 ? 2.788 10.535 -4.073 1.00 95.00 108 LYS A N 1
ATOM 869 C CA . LYS A 1 108 ? 2.180 9.329 -4.647 1.00 95.00 108 LYS A CA 1
ATOM 870 C C . LYS A 1 108 ? 2.643 9.168 -6.084 1.00 95.00 108 LYS A C 1
ATOM 872 O O . LYS A 1 108 ? 2.283 9.973 -6.933 1.00 95.00 108 LYS A O 1
ATOM 877 N N . PHE A 1 109 ? 3.429 8.135 -6.361 1.00 96.19 109 PHE A N 1
ATOM 878 C CA . PHE A 1 109 ? 3.852 7.831 -7.726 1.00 96.19 109 PHE A CA 1
ATOM 879 C C . PHE A 1 109 ? 2.782 7.019 -8.445 1.00 96.19 109 PHE A C 1
ATOM 881 O O . PHE A 1 109 ? 2.280 6.026 -7.917 1.00 96.19 109 PHE A O 1
ATOM 888 N N . VAL A 1 110 ? 2.450 7.443 -9.659 1.00 97.00 110 VAL A N 1
ATOM 889 C CA . VAL A 1 110 ? 1.488 6.784 -10.535 1.00 97.00 110 VAL A CA 1
ATOM 890 C C . VAL A 1 110 ? 2.224 6.300 -11.772 1.00 97.00 110 VAL A C 1
ATOM 892 O O . VAL A 1 110 ? 2.921 7.074 -12.424 1.00 97.00 110 VAL A O 1
ATOM 895 N N . PHE A 1 111 ? 2.064 5.015 -12.080 1.00 96.94 111 PHE A N 1
ATOM 896 C CA . PHE A 1 111 ? 2.641 4.371 -13.254 1.00 96.94 111 PHE A CA 1
ATOM 897 C C . PHE A 1 111 ? 1.537 4.183 -14.293 1.00 96.94 111 PHE A C 1
ATOM 899 O O . PHE A 1 111 ? 0.554 3.486 -14.037 1.00 96.94 111 PHE A O 1
ATOM 906 N N . GLY A 1 112 ? 1.698 4.809 -15.454 1.00 95.94 112 GLY A N 1
ATOM 907 C CA . GLY A 1 112 ? 0.878 4.566 -16.636 1.00 95.94 112 GLY A CA 1
ATOM 908 C C . GLY A 1 112 ? 1.688 3.775 -17.654 1.00 95.94 112 GLY A C 1
ATOM 909 O O . GLY A 1 112 ? 2.860 4.071 -17.860 1.00 95.94 112 GLY A O 1
ATOM 910 N N . ALA A 1 113 ? 1.091 2.762 -18.275 1.00 96.94 113 ALA A N 1
ATOM 911 C CA . ALA A 1 113 ? 1.756 1.985 -19.313 1.00 96.94 113 ALA A CA 1
ATOM 912 C C . ALA A 1 113 ? 0.735 1.369 -20.273 1.00 96.94 113 ALA A C 1
ATOM 914 O O . ALA A 1 113 ? -0.395 1.062 -19.881 1.00 96.94 113 ALA A O 1
ATOM 915 N N . THR A 1 114 ? 1.147 1.140 -21.517 1.00 96.19 114 THR A N 1
ATOM 916 C CA . THR A 1 114 ? 0.309 0.519 -22.548 1.00 96.19 114 THR A CA 1
ATOM 917 C C . THR A 1 114 ? 0.786 -0.903 -22.808 1.00 96.19 114 THR A C 1
ATOM 919 O O . THR A 1 114 ? 1.984 -1.179 -22.800 1.00 96.19 114 THR A O 1
ATOM 922 N N . ARG A 1 115 ? -0.135 -1.845 -23.035 1.00 93.75 115 ARG A N 1
ATOM 923 C CA . ARG A 1 115 ? 0.240 -3.215 -23.408 1.00 93.75 115 ARG A CA 1
ATOM 924 C C . ARG A 1 115 ? 0.924 -3.195 -24.776 1.00 93.75 115 ARG A C 1
ATOM 926 O O . ARG A 1 115 ? 0.278 -2.859 -25.767 1.00 93.75 115 ARG A O 1
ATOM 933 N N . GLY A 1 116 ? 2.188 -3.603 -24.838 1.00 85.75 116 GLY A N 1
ATOM 934 C CA . GLY A 1 116 ? 2.878 -3.816 -26.103 1.00 85.75 116 GLY A CA 1
ATOM 935 C C . GLY A 1 116 ? 2.205 -4.938 -26.889 1.00 85.75 116 GLY A C 1
ATOM 936 O O . GLY A 1 116 ? 1.809 -5.968 -26.334 1.00 85.75 116 GLY A O 1
ATOM 937 N N . ILE A 1 117 ? 2.035 -4.745 -28.195 1.00 76.31 117 ILE A N 1
ATOM 938 C CA . ILE A 1 117 ? 1.646 -5.843 -29.080 1.00 76.31 117 ILE A CA 1
ATOM 939 C C . ILE A 1 117 ? 2.904 -6.702 -29.244 1.00 76.31 117 ILE A C 1
ATOM 941 O O . ILE A 1 117 ? 3.914 -6.169 -29.705 1.00 76.31 117 ILE A O 1
ATOM 945 N N . PRO A 1 118 ? 2.893 -7.994 -28.870 1.00 63.06 118 PRO A N 1
ATOM 946 C CA . PRO A 1 118 ? 4.055 -8.839 -29.096 1.00 63.06 118 PRO A CA 1
ATOM 947 C C . PRO A 1 118 ? 4.343 -8.871 -30.600 1.00 63.06 118 PRO A C 1
ATOM 949 O O . PRO A 1 118 ? 3.469 -9.239 -31.390 1.00 63.06 118 PRO A O 1
ATOM 952 N N . SER A 1 119 ? 5.547 -8.454 -31.004 1.00 60.22 119 SER A N 1
ATOM 953 C CA . SER A 1 119 ? 6.020 -8.696 -32.364 1.00 60.22 119 SER A CA 1
ATOM 954 C C . SER A 1 119 ? 6.079 -10.210 -32.554 1.00 60.22 119 SER A C 1
ATOM 956 O O . SER A 1 119 ? 6.759 -10.898 -31.791 1.00 60.22 119 SER A O 1
ATOM 958 N N . LYS A 1 120 ? 5.283 -10.703 -33.500 1.00 50.59 120 LYS A N 1
ATOM 959 C CA . LYS A 1 120 ? 5.133 -12.119 -33.831 1.00 50.59 120 LYS A CA 1
ATOM 960 C C . LYS A 1 120 ? 6.443 -12.750 -34.295 1.00 50.59 120 LYS A C 1
ATOM 962 O O . LYS A 1 120 ? 7.202 -12.046 -34.995 1.00 50.59 120 LYS A O 1
#

Radius of gyration: 21.51 Å; Cα contacts (8 Å, |Δi|>4): 178; chains: 1; bounding box: 65×33×58 Å

Nearest PDB structures (foldseek):
  7zkg-assembly1_A  TM=6.414E-01  e=2.273E-02  Streptomyces griseofuscus
  1jb4-assembly1_B  TM=5.028E-01  e=1.178E+00  Rattus norvegicus
  1jb2-assembly1_B  TM=5.053E-01  e=1.904E+00  Rattus norvegicus
  1jb5-assembly1_B  TM=4.714E-01  e=1.458E+00  Rattus norvegicus
  1qma-assembly1_A  TM=4.754E-01  e=1.904E+00  Rattus norvegicus

Sequence (120 aa):
MSCPCSVSSNVSVQSLPHWNDIQLPNGDTITMESKDIEVNMLHQYKVSLIRYEKWRHGTLIATELQQLALRWYGVEELRMILEQIGFIDVVVYADFNPDQTPSRSDQKFVFGATRGIPSK

Foldseek 3Di:
DDDDPPPPPPPPPPDDFDWDWDADPVRKIKIKTKDWPDDDPPQQKTKIWMKIFIGDPNDTDDIDIDIDIDGDDDPVRVVVVCVVVAWPPWAKAWPPDRVHHDDDPPTDIDIDTHHHDPPD

pLDDT: mean 85.46, std 20.96, range [28.0, 97.81]

Mean predicted aligned error: 9.6 Å

Secondary structure (DSSP, 8-state):
-------------------EEEE-TTS-EEEEEEEEEEEETTTTEEEEEEEEEEEETTEEEEEEEEEEEEE---HHHHHHHHHHTTEEEEEEEETTBTT----STTS-EEEEEEEPPPP-